Protein AF-A0A2G9S4N6-F1 (afdb_monomer)

pLDDT: mean 84.5, std 17.89, range [35.66, 98.75]

Nearest PDB structures (foldseek):
  4afl-assembly2_F  TM=6.666E-01  e=5.535E+00  Homo sapiens

Mean predicted aligned error: 11.71 Å

Sequence (111 aa):
MVHSSRKGNILLRLQIKGNSAKVLSDLDEEFDGLYSVLDEMKESMTNRIKQEQAHKTQELQNQLSQCTNALESSEELLEFASRTMDIKEPEEFTKGHNGCSFSSIIETKSQ

Radius of gyration: 40.56 Å; Cα contacts (8 Å, |Δi|>4): 9; chains: 1; bounding box: 74×17×116 Å

Structure (mmCIF, N/CA/C/O backbone):
data_AF-A0A2G9S4N6-F1
#
_entry.id   AF-A0A2G9S4N6-F1
#
loop_
_atom_site.group_PDB
_atom_site.id
_atom_site.type_symbol
_atom_site.label_atom_id
_atom_site.label_alt_id
_atom_site.label_comp_id
_atom_site.label_asym_id
_atom_site.label_entity_id
_atom_site.label_seq_id
_atom_site.pdbx_PDB_ins_code
_atom_site.Cartn_x
_atom_site.Cartn_y
_atom_site.Cartn_z
_atom_site.occupancy
_atom_site.B_iso_or_equiv
_atom_site.auth_seq_id
_atom_site.auth_comp_id
_atom_site.auth_asym_id
_atom_site.auth_atom_id
_atom_site.pdbx_PDB_model_num
ATOM 1 N N . MET A 1 1 ? 43.361 9.594 -58.617 1.00 62.78 1 MET A N 1
ATOM 2 C CA . MET A 1 1 ? 42.416 10.457 -57.860 1.00 62.78 1 MET A CA 1
ATOM 3 C C . MET A 1 1 ? 41.033 9.835 -57.620 1.00 62.78 1 MET A C 1
ATOM 5 O O . MET A 1 1 ? 40.654 9.706 -56.464 1.00 62.78 1 MET A O 1
ATOM 9 N N . VAL A 1 2 ? 40.288 9.392 -58.644 1.00 63.44 2 VAL A N 1
ATOM 10 C CA . VAL A 1 2 ? 38.873 8.941 -58.514 1.00 63.44 2 VAL A CA 1
ATOM 11 C C . VAL A 1 2 ? 38.646 7.774 -57.531 1.00 63.44 2 VAL A C 1
ATOM 13 O O . VAL A 1 2 ? 37.647 7.740 -56.817 1.00 63.44 2 VAL A O 1
ATOM 16 N N . HIS A 1 3 ? 39.577 6.822 -57.447 1.00 62.91 3 HIS A N 1
ATOM 17 C CA . HIS A 1 3 ? 39.479 5.688 -56.514 1.00 62.91 3 HIS A CA 1
ATOM 18 C C . HIS A 1 3 ? 39.646 6.100 -55.040 1.00 62.91 3 HIS A C 1
ATOM 20 O O . HIS A 1 3 ? 39.023 5.499 -54.169 1.00 62.91 3 HIS A O 1
ATOM 26 N N . SER A 1 4 ? 40.425 7.151 -54.762 1.00 70.44 4 SER A N 1
ATOM 27 C CA . SER A 1 4 ? 40.611 7.680 -53.401 1.00 70.44 4 SER A CA 1
ATOM 28 C C . SER A 1 4 ? 39.349 8.403 -52.910 1.00 70.44 4 SER A C 1
ATOM 30 O O . SER A 1 4 ? 38.882 8.183 -51.797 1.00 70.44 4 SER A O 1
ATOM 32 N N . SER A 1 5 ? 38.705 9.171 -53.798 1.00 80.62 5 SER A N 1
ATOM 33 C CA . SER A 1 5 ? 37.453 9.878 -53.498 1.00 80.62 5 SER A CA 1
ATOM 34 C C . SER A 1 5 ? 36.256 8.927 -53.304 1.00 80.62 5 SER A C 1
ATOM 36 O O . SER A 1 5 ? 35.420 9.142 -52.426 1.00 80.62 5 SER A O 1
ATOM 38 N N . ARG A 1 6 ? 36.196 7.806 -54.043 1.00 82.81 6 ARG A N 1
ATOM 39 C CA . ARG A 1 6 ? 35.196 6.746 -53.797 1.00 82.81 6 ARG A CA 1
ATOM 40 C C . ARG A 1 6 ? 35.372 6.072 -52.433 1.00 82.81 6 ARG A C 1
ATOM 42 O O . ARG A 1 6 ? 34.378 5.857 -51.747 1.00 82.81 6 ARG A O 1
ATOM 49 N N . LYS A 1 7 ? 36.611 5.792 -52.012 1.00 81.56 7 LYS A N 1
ATOM 50 C CA . LYS A 1 7 ? 36.896 5.234 -50.678 1.00 81.56 7 LYS A CA 1
ATOM 51 C C . LYS A 1 7 ? 36.475 6.184 -49.550 1.00 81.56 7 LYS A C 1
ATOM 53 O O . LYS A 1 7 ? 35.829 5.736 -48.609 1.00 81.56 7 LYS A O 1
ATOM 58 N N . GLY A 1 8 ? 36.757 7.485 -49.677 1.00 84.00 8 GLY A N 1
ATOM 59 C CA . GLY A 1 8 ? 36.340 8.493 -48.689 1.00 84.00 8 GLY A CA 1
ATOM 60 C C . GLY A 1 8 ? 34.818 8.586 -48.516 1.00 84.00 8 GLY A C 1
ATOM 61 O O . GLY A 1 8 ? 34.322 8.619 -47.394 1.00 84.00 8 GLY A O 1
ATOM 62 N N . ASN A 1 9 ? 34.061 8.527 -49.615 1.00 85.81 9 ASN A N 1
ATOM 63 C CA . ASN A 1 9 ? 32.594 8.533 -49.564 1.00 85.81 9 ASN A CA 1
ATOM 64 C C . ASN A 1 9 ? 32.002 7.276 -48.904 1.00 85.81 9 ASN A C 1
ATOM 66 O O . ASN A 1 9 ? 30.997 7.364 -48.200 1.00 85.81 9 ASN A O 1
ATOM 70 N N . ILE A 1 10 ? 32.610 6.105 -49.113 1.00 89.56 10 ILE A N 1
ATOM 71 C CA . ILE A 1 10 ? 32.183 4.862 -48.452 1.00 89.56 10 ILE A CA 1
ATOM 72 C C . ILE A 1 10 ? 32.447 4.950 -46.945 1.00 89.56 10 ILE A C 1
ATOM 74 O O . ILE A 1 10 ? 31.565 4.610 -46.160 1.00 89.56 10 ILE A O 1
ATOM 78 N N . LEU A 1 11 ? 33.616 5.461 -46.543 1.00 88.56 11 LEU A N 1
ATOM 79 C CA . LEU A 1 11 ? 33.976 5.625 -45.134 1.00 88.56 11 LEU A CA 1
ATOM 80 C C . LEU A 1 11 ? 33.001 6.559 -44.400 1.00 88.56 11 LEU A C 1
ATOM 82 O O . LEU A 1 11 ? 32.493 6.193 -43.344 1.00 88.56 11 LEU A O 1
ATOM 86 N N . LEU A 1 12 ? 32.663 7.707 -44.998 1.00 91.69 12 LEU A N 1
ATOM 87 C CA . LEU A 1 12 ? 31.677 8.638 -44.435 1.00 91.69 12 LEU A CA 1
ATOM 88 C C . LEU A 1 12 ? 30.302 7.982 -44.248 1.00 91.69 12 LEU A C 1
ATOM 90 O O . LEU A 1 12 ? 29.674 8.141 -43.204 1.00 91.69 12 LEU A O 1
ATOM 94 N N . ARG A 1 13 ? 29.838 7.192 -45.226 1.00 90.19 13 ARG A N 1
ATOM 95 C CA . ARG A 1 13 ? 28.559 6.469 -45.113 1.00 90.19 13 ARG A CA 1
ATOM 96 C C . ARG A 1 13 ? 28.576 5.421 -44.003 1.00 90.19 13 ARG A C 1
ATOM 98 O O . ARG A 1 13 ? 27.575 5.273 -43.306 1.00 90.19 13 ARG A O 1
ATOM 105 N N . LEU A 1 14 ? 29.681 4.693 -43.843 1.00 93.56 14 LEU A N 1
ATOM 106 C CA . LEU A 1 14 ? 29.833 3.711 -42.767 1.00 93.56 14 LEU A CA 1
ATOM 107 C C . LEU A 1 14 ? 29.855 4.390 -41.396 1.00 93.56 14 LEU A C 1
ATOM 109 O O . LEU A 1 14 ? 29.178 3.923 -40.486 1.00 93.56 14 LEU A O 1
ATOM 113 N N . GLN A 1 15 ? 30.547 5.523 -41.271 1.00 94.62 15 GLN A N 1
ATOM 114 C CA . GLN A 1 15 ? 30.594 6.296 -40.032 1.00 94.62 15 GLN A CA 1
ATOM 115 C C . GLN A 1 15 ? 29.210 6.823 -39.630 1.00 94.62 15 GLN A C 1
ATOM 117 O O . GLN A 1 15 ? 28.828 6.702 -38.470 1.00 94.62 15 GLN A O 1
ATOM 122 N N . ILE A 1 16 ? 28.430 7.350 -40.580 1.00 93.00 16 ILE A N 1
ATOM 123 C CA . ILE A 1 16 ? 27.056 7.812 -40.316 1.00 93.00 16 ILE A CA 1
ATOM 124 C C . ILE A 1 16 ? 26.176 6.654 -39.828 1.00 93.00 16 ILE A C 1
ATOM 126 O O . ILE A 1 16 ? 25.465 6.802 -38.837 1.00 93.00 16 ILE A O 1
ATOM 130 N N . LYS A 1 17 ? 26.249 5.488 -40.485 1.00 94.44 17 LYS A N 1
ATOM 131 C CA . LYS A 1 17 ? 25.499 4.296 -40.060 1.00 94.44 17 LYS A CA 1
ATOM 132 C C . LYS A 1 17 ? 25.911 3.821 -38.668 1.00 94.44 17 LYS A C 1
ATOM 134 O O . LYS A 1 17 ? 25.041 3.506 -37.866 1.00 94.44 17 LYS A O 1
ATOM 139 N N . GLY A 1 18 ? 27.213 3.801 -38.383 1.00 95.69 18 GLY A N 1
ATOM 140 C CA . GLY A 1 18 ? 27.742 3.428 -37.073 1.00 95.69 18 GLY A CA 1
ATOM 141 C C . GLY A 1 18 ? 27.287 4.383 -35.970 1.00 95.69 18 GLY A C 1
ATOM 142 O O . GLY A 1 18 ? 26.848 3.930 -34.920 1.00 95.69 18 GLY A O 1
ATOM 143 N N . ASN A 1 19 ? 27.308 5.693 -36.230 1.00 95.19 19 ASN A N 1
ATOM 144 C CA . ASN A 1 19 ? 26.827 6.689 -35.274 1.00 95.19 19 ASN A CA 1
ATOM 145 C C . ASN A 1 19 ? 25.322 6.538 -35.009 1.00 95.19 19 ASN A C 1
ATOM 147 O O . ASN A 1 19 ? 24.896 6.522 -33.863 1.00 95.19 19 ASN A O 1
ATOM 151 N N . SER A 1 20 ? 24.519 6.347 -36.060 1.00 95.62 20 SER A N 1
ATOM 152 C CA . SER A 1 20 ? 23.080 6.116 -35.902 1.00 95.62 20 SER A CA 1
ATOM 153 C C . SER A 1 20 ? 22.778 4.851 -35.095 1.00 95.62 20 SER A C 1
ATOM 155 O O . SER A 1 20 ? 21.880 4.877 -34.263 1.00 95.62 20 SER A O 1
ATOM 157 N N . ALA A 1 21 ? 23.512 3.758 -35.330 1.00 96.94 21 ALA A N 1
ATOM 158 C CA . ALA A 1 21 ? 23.344 2.516 -34.578 1.00 96.94 21 ALA A CA 1
ATOM 159 C C . ALA A 1 21 ? 23.741 2.683 -33.105 1.00 96.94 21 ALA A C 1
ATOM 161 O O . ALA A 1 21 ? 23.038 2.193 -32.229 1.00 96.94 21 ALA A O 1
ATOM 162 N N . LYS A 1 22 ? 24.826 3.421 -32.837 1.00 97.50 22 LYS A N 1
ATOM 163 C CA . LYS A 1 22 ? 25.246 3.754 -31.474 1.00 97.50 22 LYS A CA 1
ATOM 164 C C . LYS A 1 22 ? 24.177 4.564 -30.742 1.00 97.50 22 LYS A C 1
ATOM 166 O O . LYS A 1 22 ? 23.796 4.182 -29.653 1.00 97.50 22 LYS A O 1
ATOM 171 N N . VAL A 1 23 ? 23.661 5.631 -31.354 1.00 97.88 23 VAL A N 1
ATOM 172 C CA . VAL A 1 23 ? 22.623 6.471 -30.731 1.00 97.88 23 VAL A CA 1
ATOM 173 C C . VAL A 1 23 ? 21.365 5.666 -30.400 1.00 97.88 23 VAL A C 1
ATOM 175 O O . VAL A 1 23 ? 20.776 5.886 -29.351 1.00 97.88 23 VAL A O 1
ATOM 178 N N . LEU A 1 24 ? 20.958 4.738 -31.271 1.00 97.44 24 LEU A N 1
ATOM 179 C CA . LEU A 1 24 ? 19.823 3.856 -30.985 1.00 97.44 24 LEU A CA 1
ATOM 180 C C . LEU A 1 24 ? 20.114 2.913 -29.813 1.00 97.44 24 LEU A C 1
ATOM 182 O O . LEU A 1 24 ? 19.284 2.805 -28.924 1.00 97.44 24 LEU A O 1
ATOM 186 N N . SER A 1 25 ? 21.298 2.296 -29.780 1.00 98.06 25 SER A N 1
ATOM 187 C CA . SER A 1 25 ? 21.700 1.419 -28.674 1.00 98.06 25 SER A CA 1
ATOM 188 C C . SER A 1 25 ? 21.794 2.164 -27.343 1.00 98.06 25 SER A C 1
ATOM 190 O O . SER A 1 25 ? 21.326 1.648 -26.337 1.00 98.06 25 SER A O 1
ATOM 192 N N . ASP A 1 26 ? 22.387 3.362 -27.343 1.00 98.25 26 ASP A N 1
ATOM 193 C CA . ASP A 1 26 ? 22.476 4.211 -26.153 1.00 98.25 26 ASP A CA 1
ATOM 194 C C . ASP A 1 26 ? 21.052 4.564 -25.666 1.00 98.25 26 ASP A C 1
ATOM 196 O O . ASP A 1 26 ? 20.772 4.535 -24.475 1.00 98.25 26 ASP A O 1
ATOM 200 N N . LEU A 1 27 ? 20.123 4.862 -26.583 1.00 98.38 27 LEU A N 1
ATOM 201 C CA . LEU A 1 27 ? 18.736 5.178 -26.237 1.00 98.38 27 LEU A CA 1
ATOM 202 C C . LEU A 1 27 ? 17.973 3.971 -25.668 1.00 98.38 27 LEU A C 1
ATOM 204 O O . LEU A 1 27 ? 17.213 4.141 -24.717 1.00 98.38 27 LEU A O 1
ATOM 208 N N . ASP A 1 28 ? 18.161 2.781 -26.240 1.00 98.19 28 ASP A N 1
ATOM 209 C CA . ASP A 1 28 ? 17.557 1.544 -25.732 1.00 98.19 28 ASP A CA 1
ATOM 210 C C . ASP A 1 28 ? 18.043 1.252 -24.299 1.00 98.19 28 ASP A C 1
ATOM 212 O O . ASP A 1 28 ? 17.228 0.967 -23.423 1.00 98.19 28 ASP A O 1
ATOM 216 N N . GLU A 1 29 ? 19.342 1.427 -24.027 1.00 98.44 29 GLU A N 1
ATOM 217 C CA . GLU A 1 29 ? 19.923 1.269 -22.685 1.00 98.44 29 GLU A CA 1
ATOM 218 C C . GLU A 1 29 ? 19.339 2.273 -21.675 1.00 98.44 29 GLU A C 1
ATOM 220 O O . GLU A 1 29 ? 18.976 1.897 -20.558 1.00 98.44 29 GLU A O 1
ATOM 225 N N . GLU A 1 30 ? 19.174 3.540 -22.065 1.00 98.50 30 GLU A N 1
ATOM 226 C CA . GLU A 1 30 ? 18.544 4.552 -21.207 1.00 98.50 30 GLU A CA 1
ATOM 227 C C . GLU A 1 30 ? 17.067 4.229 -20.924 1.00 98.50 30 GLU A C 1
ATOM 229 O O . GLU A 1 30 ? 16.590 4.434 -19.805 1.00 98.50 30 GLU A O 1
ATOM 234 N N . PHE A 1 31 ? 16.326 3.693 -21.902 1.00 98.50 31 PHE A N 1
ATOM 235 C CA . PHE A 1 31 ? 14.950 3.248 -21.673 1.00 98.50 31 PHE A CA 1
ATOM 236 C C . PHE A 1 31 ? 14.886 2.076 -20.699 1.00 98.50 31 PHE A C 1
ATOM 238 O O . PHE A 1 31 ? 14.061 2.110 -19.784 1.00 98.50 31 PHE A O 1
ATOM 245 N N . ASP A 1 32 ? 15.757 1.081 -20.851 1.00 98.56 32 ASP A N 1
ATOM 246 C CA . ASP A 1 32 ? 15.855 -0.038 -19.913 1.00 98.56 32 ASP A CA 1
ATOM 247 C C . ASP A 1 32 ? 16.176 0.461 -18.492 1.00 98.56 32 ASP A C 1
ATOM 249 O O . ASP A 1 32 ? 15.539 0.039 -17.520 1.00 98.56 32 ASP A O 1
ATOM 253 N N . GLY A 1 33 ? 17.079 1.440 -18.368 1.00 98.44 33 GLY A N 1
ATOM 254 C CA . GLY A 1 33 ? 17.375 2.117 -17.105 1.00 98.44 33 GLY A CA 1
ATOM 255 C C . GLY A 1 33 ? 16.151 2.810 -16.497 1.00 98.44 33 GLY A C 1
ATOM 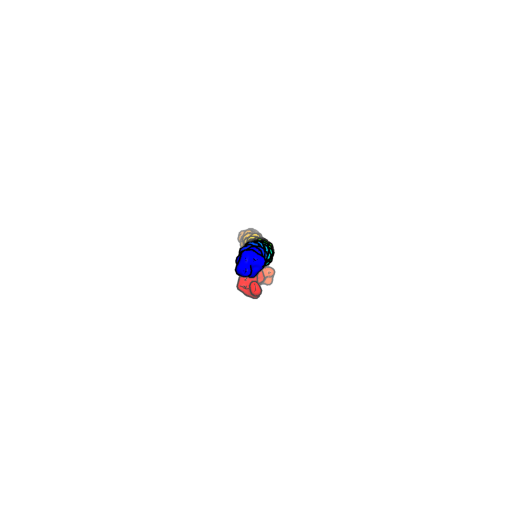256 O O . GLY A 1 33 ? 15.844 2.620 -15.317 1.00 98.44 33 GLY A O 1
ATOM 257 N N . LEU A 1 34 ? 15.397 3.568 -17.300 1.00 98.62 34 LEU A N 1
ATOM 258 C CA . LEU A 1 34 ? 14.160 4.219 -16.857 1.00 98.62 34 LEU A CA 1
ATOM 259 C C . LEU A 1 34 ? 13.097 3.206 -16.413 1.00 98.62 34 LEU A C 1
ATOM 261 O O . LEU A 1 34 ? 12.413 3.443 -15.414 1.00 98.62 34 LEU A O 1
ATOM 265 N N . TYR A 1 35 ? 12.960 2.077 -17.114 1.00 98.50 35 TYR A N 1
ATOM 266 C CA . TYR A 1 35 ? 12.038 1.014 -16.715 1.00 98.50 35 TYR A CA 1
ATOM 267 C C . TYR A 1 35 ? 12.430 0.385 -15.377 1.00 98.50 35 TYR A C 1
ATOM 269 O O . TYR A 1 35 ? 11.545 0.177 -14.546 1.00 98.50 35 TYR A O 1
ATOM 277 N N . SER A 1 36 ? 13.725 0.152 -15.131 1.00 98.62 36 SER A N 1
ATOM 278 C CA . SER A 1 36 ? 14.211 -0.358 -13.840 1.00 98.62 36 SER A CA 1
ATOM 279 C C . SER A 1 36 ? 13.854 0.591 -12.696 1.00 98.62 36 SER A C 1
ATOM 281 O O . SER A 1 36 ? 13.252 0.176 -11.708 1.00 98.62 36 SER A O 1
ATOM 283 N N . VAL A 1 37 ? 14.132 1.890 -12.858 1.00 98.56 37 VAL A N 1
ATOM 284 C CA . VAL A 1 37 ? 13.807 2.904 -11.841 1.00 98.56 37 VAL A CA 1
ATOM 285 C C . VAL A 1 37 ? 12.301 2.957 -11.570 1.00 98.56 37 VAL A C 1
ATOM 287 O O . VAL A 1 37 ? 11.875 3.044 -10.417 1.00 98.56 37 VAL A O 1
ATOM 290 N N . LEU A 1 38 ? 11.473 2.892 -12.616 1.00 98.69 38 LEU A N 1
ATOM 291 C CA . LEU A 1 38 ? 10.018 2.882 -12.461 1.00 98.69 38 LEU A CA 1
ATOM 292 C C . LEU A 1 38 ? 9.519 1.642 -11.712 1.00 98.69 38 LEU A C 1
ATOM 294 O O . LEU A 1 38 ? 8.609 1.769 -10.886 1.00 98.69 38 LEU A O 1
ATOM 298 N N . ASP A 1 39 ? 10.090 0.467 -11.977 1.00 98.62 39 ASP A N 1
ATOM 299 C CA . ASP A 1 39 ? 9.702 -0.769 -11.295 1.00 98.62 39 ASP A CA 1
ATOM 300 C C . ASP A 1 39 ? 10.109 -0.749 -9.814 1.00 98.62 39 ASP A C 1
ATOM 302 O O . ASP A 1 39 ? 9.276 -1.007 -8.943 1.00 98.62 39 ASP A O 1
ATOM 306 N N . GLU A 1 40 ? 11.325 -0.288 -9.508 1.00 98.62 40 GLU A N 1
ATOM 307 C CA . GLU A 1 40 ? 11.798 -0.088 -8.132 1.00 98.62 40 GLU A CA 1
ATOM 308 C C . GLU A 1 40 ? 10.910 0.899 -7.356 1.00 98.62 40 GLU A C 1
ATOM 310 O O . GLU A 1 40 ? 10.507 0.649 -6.214 1.00 98.62 40 GLU A O 1
ATOM 315 N N . MET A 1 41 ? 10.550 2.029 -7.977 1.00 98.62 41 MET A N 1
ATOM 316 C CA . ME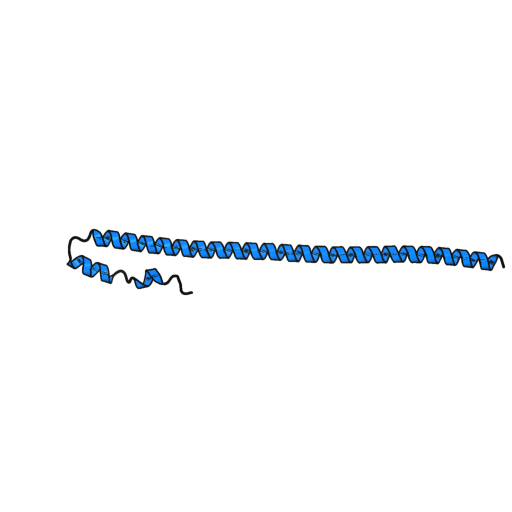T A 1 41 ? 9.658 3.018 -7.366 1.00 98.62 41 MET A CA 1
ATOM 317 C C . MET A 1 41 ? 8.266 2.440 -7.110 1.00 98.62 41 MET A C 1
ATOM 319 O O . MET A 1 41 ? 7.693 2.645 -6.035 1.00 98.62 41 MET A O 1
ATOM 323 N N . LYS A 1 42 ? 7.718 1.704 -8.080 1.00 98.56 42 LYS A N 1
ATOM 324 C CA . LYS A 1 42 ? 6.422 1.036 -7.959 1.00 98.56 42 LYS A CA 1
ATOM 325 C C . LYS A 1 42 ? 6.432 0.023 -6.819 1.00 98.56 42 LYS A C 1
ATOM 327 O O . LYS A 1 42 ? 5.488 0.005 -6.022 1.00 98.56 42 LYS A O 1
ATOM 332 N N . GLU A 1 43 ? 7.471 -0.798 -6.715 1.00 98.69 43 GLU A N 1
ATOM 333 C CA . GLU A 1 43 ? 7.618 -1.770 -5.634 1.00 98.69 43 GLU A CA 1
ATOM 334 C C . GLU A 1 43 ? 7.720 -1.068 -4.274 1.00 98.69 43 GLU A C 1
ATOM 336 O O 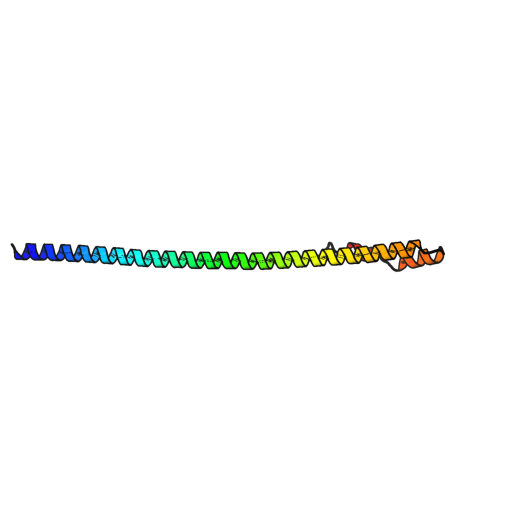. GLU A 1 43 ? 6.956 -1.381 -3.356 1.00 98.69 43 GLU A O 1
ATOM 341 N N . SER A 1 44 ? 8.579 -0.052 -4.162 1.00 98.56 44 SER A N 1
ATOM 342 C CA . SER A 1 44 ? 8.752 0.744 -2.942 1.00 98.56 44 SER A CA 1
ATOM 343 C C . SER A 1 44 ? 7.440 1.378 -2.471 1.00 98.56 44 SER A C 1
ATOM 345 O O . SER A 1 44 ? 7.044 1.230 -1.311 1.00 98.56 44 SER A O 1
ATOM 347 N N . MET A 1 45 ? 6.701 2.030 -3.373 1.00 98.69 45 MET A N 1
ATOM 348 C CA . MET A 1 45 ? 5.399 2.621 -3.050 1.00 98.69 45 MET A CA 1
ATOM 349 C C . MET A 1 45 ? 4.373 1.559 -2.646 1.00 98.69 45 MET A C 1
ATOM 351 O O . MET A 1 45 ? 3.642 1.752 -1.674 1.00 98.69 45 MET A O 1
ATOM 355 N N . THR A 1 46 ? 4.341 0.423 -3.345 1.00 98.62 46 THR A N 1
ATOM 356 C CA . THR A 1 46 ? 3.444 -0.696 -3.022 1.00 98.62 46 THR A CA 1
ATOM 357 C C . THR A 1 46 ? 3.727 -1.248 -1.626 1.00 98.62 46 THR A C 1
ATOM 359 O O . THR A 1 46 ? 2.798 -1.489 -0.853 1.00 98.62 46 THR A O 1
ATOM 362 N N . ASN A 1 47 ? 5.001 -1.407 -1.271 1.00 98.69 47 ASN A N 1
ATOM 363 C CA . ASN A 1 47 ? 5.411 -1.885 0.045 1.00 98.69 47 ASN A CA 1
ATOM 364 C C . ASN A 1 47 ? 5.042 -0.885 1.147 1.00 98.69 47 ASN A C 1
ATOM 366 O O . ASN A 1 47 ? 4.488 -1.290 2.168 1.00 98.69 47 ASN A O 1
ATOM 370 N N . ARG A 1 48 ? 5.235 0.420 0.909 1.00 98.69 48 ARG A N 1
ATOM 371 C CA . ARG A 1 48 ? 4.799 1.476 1.838 1.00 98.69 48 ARG A CA 1
ATOM 372 C C . ARG A 1 48 ? 3.289 1.452 2.072 1.00 98.69 48 ARG A C 1
ATOM 374 O O . ARG A 1 48 ? 2.864 1.539 3.217 1.00 98.69 48 ARG A O 1
ATOM 381 N N . ILE A 1 49 ? 2.482 1.284 1.021 1.00 98.69 49 ILE A N 1
ATOM 382 C CA . ILE A 1 49 ? 1.018 1.177 1.150 1.00 98.69 49 ILE A CA 1
ATOM 383 C C . ILE A 1 49 ? 0.634 -0.041 1.997 1.00 98.69 49 ILE A C 1
ATOM 385 O O . ILE A 1 49 ? -0.174 0.088 2.914 1.00 98.69 49 ILE A O 1
ATOM 389 N N . LYS A 1 50 ? 1.225 -1.212 1.726 1.00 98.75 50 LYS A N 1
ATOM 390 C CA . LYS A 1 50 ? 0.954 -2.441 2.493 1.00 98.75 50 LYS A CA 1
ATOM 391 C C . LYS A 1 50 ? 1.327 -2.288 3.968 1.00 98.75 50 LYS A C 1
ATOM 393 O O . LYS A 1 50 ? 0.555 -2.692 4.834 1.00 98.75 50 LYS A O 1
ATOM 398 N N . GLN A 1 51 ? 2.489 -1.700 4.248 1.00 98.69 51 GLN A N 1
ATOM 399 C CA . GLN A 1 51 ? 2.953 -1.458 5.611 1.00 98.69 51 GLN A CA 1
ATOM 400 C C . GLN A 1 51 ? 2.028 -0.487 6.351 1.00 98.69 51 GLN A C 1
ATOM 402 O O . GLN A 1 51 ? 1.619 -0.780 7.472 1.00 98.69 51 GLN A O 1
ATOM 407 N N . GLU A 1 52 ? 1.657 0.628 5.718 1.00 98.62 52 GLU A N 1
ATOM 408 C CA . GLU A 1 52 ? 0.754 1.621 6.307 1.00 98.62 52 GLU A CA 1
ATOM 409 C C . GLU A 1 52 ? -0.635 1.031 6.575 1.00 98.62 52 GLU A C 1
ATOM 411 O O . GLU A 1 52 ? -1.229 1.264 7.626 1.00 98.62 52 GLU A O 1
ATOM 416 N N . GLN A 1 53 ? -1.143 0.209 5.652 1.00 98.69 53 GLN A N 1
ATOM 417 C CA . GLN A 1 53 ? -2.406 -0.496 5.834 1.00 98.69 53 GLN A CA 1
ATOM 418 C C . GLN A 1 53 ? -2.351 -1.439 7.042 1.00 98.69 53 GLN A C 1
ATOM 420 O O . GLN A 1 53 ? -3.241 -1.386 7.889 1.00 98.69 53 GLN A O 1
ATOM 425 N N . ALA A 1 54 ? -1.306 -2.266 7.149 1.00 98.56 54 ALA A N 1
ATOM 426 C CA . ALA A 1 54 ? -1.129 -3.179 8.276 1.00 98.56 54 ALA A CA 1
ATOM 427 C C . ALA A 1 54 ? -1.008 -2.422 9.608 1.00 98.56 54 ALA A C 1
ATOM 429 O O . ALA A 1 54 ? -1.688 -2.764 10.575 1.00 98.56 54 ALA A O 1
ATOM 430 N N . HIS A 1 55 ? -0.204 -1.356 9.634 1.00 98.56 55 HIS A N 1
ATOM 431 C CA . HIS A 1 55 ? -0.037 -0.489 10.797 1.00 98.56 55 HIS A CA 1
ATOM 432 C C . HIS A 1 55 ? -1.373 0.116 11.247 1.00 98.56 55 HIS A C 1
ATOM 434 O O . HIS A 1 55 ? -1.753 -0.010 12.409 1.00 98.56 55 HIS A O 1
ATOM 440 N N . LYS A 1 56 ? -2.135 0.706 10.320 1.00 98.62 56 LYS A N 1
ATOM 441 C CA . LYS A 1 56 ? -3.424 1.331 10.632 1.00 98.62 56 LYS A CA 1
ATOM 442 C C . LYS A 1 56 ? -4.470 0.320 11.098 1.00 98.62 56 LY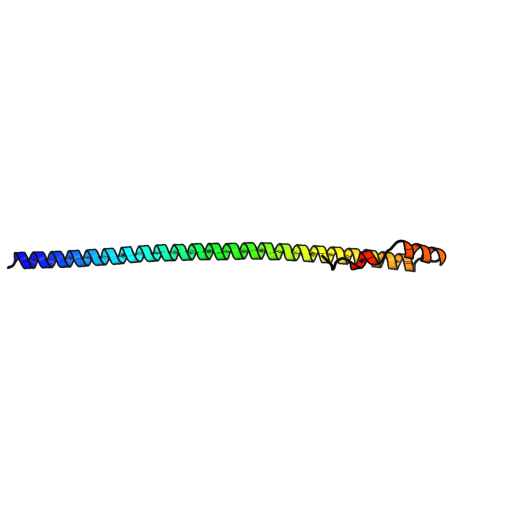S A C 1
ATOM 444 O O . LYS A 1 56 ? -5.255 0.630 11.991 1.00 98.62 56 LYS A O 1
ATOM 449 N N . THR A 1 57 ? -4.497 -0.880 10.519 1.00 98.56 57 THR A N 1
ATOM 450 C CA . THR A 1 57 ? -5.381 -1.956 10.986 1.00 98.56 57 THR A CA 1
ATOM 451 C C . THR A 1 57 ? -5.036 -2.375 12.411 1.00 98.56 57 THR A C 1
ATOM 453 O O . THR A 1 57 ? -5.945 -2.482 13.231 1.00 98.56 57 THR A O 1
ATOM 456 N N . GLN A 1 58 ? -3.751 -2.559 12.721 1.00 98.50 58 GLN A N 1
ATOM 457 C CA . GLN A 1 58 ? -3.318 -2.915 14.070 1.00 98.50 58 GLN A CA 1
ATOM 458 C C . GLN A 1 58 ? -3.677 -1.823 15.082 1.00 98.50 58 GLN A C 1
ATOM 460 O O . GLN A 1 58 ? -4.212 -2.119 16.147 1.00 98.50 58 GLN A O 1
ATOM 465 N N . GLU A 1 59 ? -3.438 -0.560 14.735 1.00 98.38 59 GLU A N 1
ATOM 466 C CA . GLU A 1 59 ? -3.762 0.575 15.598 1.00 98.38 59 GLU A CA 1
ATOM 467 C C . GLU A 1 59 ? -5.268 0.655 15.891 1.00 98.38 59 GLU A C 1
ATOM 469 O O . GLU A 1 59 ? -5.676 0.799 17.041 1.00 98.38 59 GLU A O 1
ATOM 474 N N . LEU A 1 60 ? -6.117 0.468 14.874 1.00 98.44 60 LEU A N 1
ATOM 475 C CA . LEU A 1 60 ? -7.570 0.428 15.0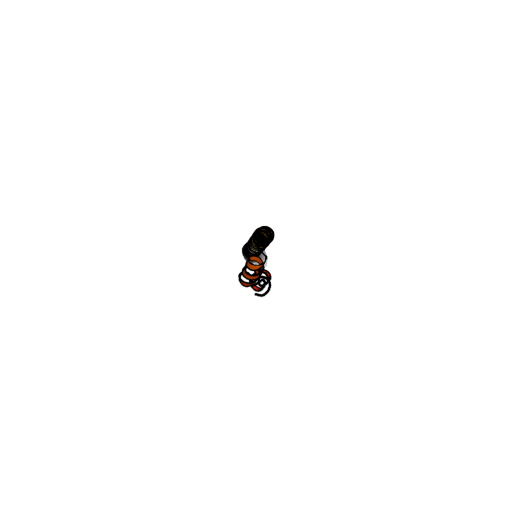65 1.00 98.44 60 LEU A CA 1
ATOM 476 C C . LEU A 1 60 ? -8.015 -0.746 15.947 1.00 98.44 60 LEU A C 1
ATOM 478 O O . LEU A 1 60 ? -8.917 -0.582 16.766 1.00 98.44 60 LEU A O 1
ATOM 482 N N . GLN A 1 61 ? -7.395 -1.920 15.807 1.00 98.31 61 GLN A N 1
ATOM 483 C CA . GLN A 1 61 ? -7.682 -3.070 16.670 1.00 98.31 61 GLN A CA 1
ATOM 484 C C . GLN A 1 61 ? -7.278 -2.807 18.124 1.00 98.31 61 GLN A C 1
ATOM 486 O O . GLN A 1 61 ? -8.032 -3.149 19.036 1.00 98.31 61 GLN A O 1
ATOM 491 N N . ASN A 1 62 ? -6.132 -2.160 18.343 1.00 96.75 62 ASN A N 1
ATOM 492 C CA . ASN A 1 62 ? -5.681 -1.767 19.676 1.00 96.75 62 ASN A CA 1
ATOM 493 C C . ASN A 1 62 ? -6.674 -0.793 20.324 1.00 96.75 62 ASN A C 1
ATOM 495 O O . ASN A 1 62 ? -7.099 -1.013 21.456 1.00 96.75 62 ASN A O 1
ATOM 499 N N . GLN A 1 63 ? -7.094 0.240 19.589 1.00 97.00 63 GLN A N 1
ATOM 500 C CA . GLN A 1 63 ? -8.074 1.219 20.068 1.00 97.00 63 GLN A CA 1
ATOM 501 C C . GLN A 1 63 ? -9.425 0.571 20.377 1.00 97.00 63 GLN A C 1
ATOM 503 O O . GLN A 1 63 ? -10.017 0.855 21.415 1.00 97.00 63 GLN A O 1
ATOM 508 N N . LEU A 1 64 ? -9.898 -0.337 19.516 1.00 97.44 64 LEU A N 1
ATOM 509 C CA . LEU A 1 64 ? -11.142 -1.068 19.746 1.00 97.44 64 LEU A CA 1
ATOM 510 C C . LEU A 1 64 ? -11.066 -1.905 21.027 1.00 97.44 64 LEU A C 1
ATOM 512 O O . LEU A 1 64 ? -11.963 -1.813 21.856 1.00 97.44 64 LEU A O 1
ATOM 516 N N . SER A 1 65 ? -9.974 -2.649 21.220 1.00 95.56 65 SER A N 1
ATOM 517 C CA . SER A 1 65 ? -9.735 -3.434 22.438 1.00 95.56 65 SER A CA 1
ATOM 518 C C . SER A 1 65 ? -9.752 -2.558 23.695 1.00 95.56 65 SER A C 1
ATOM 520 O O . SER A 1 65 ? -10.457 -2.853 24.658 1.00 95.56 65 SER A O 1
ATOM 522 N N . GLN A 1 66 ? -9.053 -1.420 23.667 1.00 93.12 66 GLN A N 1
ATOM 523 C CA . GLN A 1 66 ? -9.037 -0.474 24.786 1.00 93.12 66 GLN A CA 1
ATOM 524 C C . GLN A 1 66 ? -10.428 0.096 25.087 1.00 93.12 66 GLN A C 1
ATOM 526 O O . GLN A 1 66 ? -10.822 0.166 26.251 1.00 93.12 66 GLN A O 1
ATOM 531 N N . CYS A 1 67 ? -11.186 0.483 24.056 1.00 93.25 67 CYS A N 1
ATOM 532 C CA . CYS A 1 67 ? -12.550 0.975 24.222 1.00 93.25 67 CYS A CA 1
ATOM 533 C C . CYS A 1 67 ? -13.487 -0.100 24.780 1.00 93.25 67 CYS A C 1
ATOM 535 O O . CYS A 1 67 ? -14.292 0.214 25.653 1.00 93.25 67 CYS A O 1
ATOM 537 N N . THR A 1 68 ? -13.373 -1.347 24.317 1.00 94.38 68 THR A N 1
ATOM 538 C CA . THR A 1 68 ? -14.152 -2.474 24.845 1.00 94.38 68 THR A CA 1
ATOM 539 C C . THR A 1 68 ? -13.856 -2.700 26.324 1.00 94.38 68 THR A C 1
ATOM 541 O O . THR A 1 68 ? -14.792 -2.728 27.115 1.00 94.38 68 THR A O 1
ATOM 544 N N . ASN A 1 69 ? -12.581 -2.747 26.720 1.00 90.62 69 ASN A N 1
ATOM 545 C CA . ASN A 1 69 ? -12.198 -2.938 28.122 1.00 90.62 69 ASN A CA 1
ATOM 546 C C . ASN A 1 69 ? -12.681 -1.782 29.017 1.00 90.62 69 ASN A C 1
ATOM 548 O O . ASN A 1 69 ? -13.126 -1.992 30.142 1.00 90.62 69 ASN A O 1
ATOM 552 N N . ALA A 1 70 ? -12.599 -0.538 28.529 1.00 89.00 70 ALA A N 1
ATOM 553 C CA . ALA A 1 70 ? -13.086 0.625 29.270 1.00 89.00 70 ALA A CA 1
ATOM 554 C C . ALA A 1 70 ? -14.616 0.621 29.421 1.00 89.00 70 ALA A C 1
ATOM 556 O O . ALA A 1 70 ? -15.135 1.039 30.459 1.00 89.00 70 ALA A O 1
ATOM 557 N N . LEU A 1 71 ? -15.335 0.157 28.395 1.00 93.62 71 LEU A N 1
ATOM 5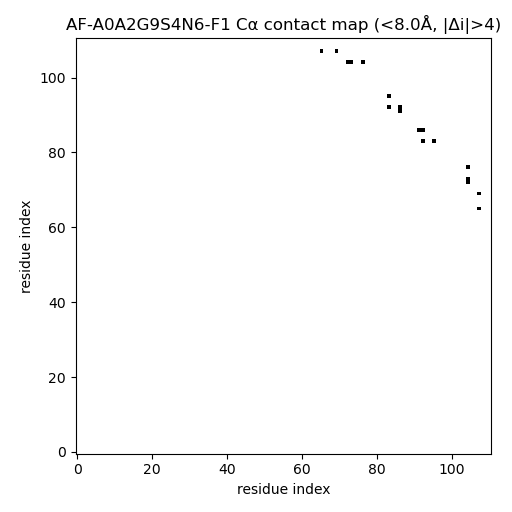58 C CA . LEU A 1 71 ? -16.785 0.009 28.439 1.00 93.62 71 LEU A CA 1
ATOM 559 C C . LEU A 1 71 ? -17.197 -1.082 29.433 1.00 93.62 71 LEU A C 1
ATOM 561 O O . LEU A 1 71 ? -18.037 -0.807 30.281 1.00 93.62 71 LEU A O 1
ATOM 565 N N . GLU A 1 72 ? -16.559 -2.252 29.390 1.00 91.44 72 GLU A N 1
ATOM 566 C CA . GLU A 1 72 ? -16.799 -3.357 30.331 1.00 91.44 72 GLU A CA 1
ATOM 567 C C . GLU A 1 72 ? -16.568 -2.911 31.783 1.00 91.44 72 GLU A C 1
ATOM 569 O O . GLU A 1 72 ? -17.454 -3.031 32.623 1.00 91.44 72 GLU A O 1
ATOM 574 N N . SER A 1 73 ? -15.442 -2.245 32.054 1.00 86.50 73 SER A N 1
ATOM 575 C CA . SER A 1 73 ? -15.146 -1.646 33.365 1.00 86.50 73 SER A CA 1
ATOM 576 C C . SER A 1 73 ? -16.212 -0.628 33.815 1.00 86.50 73 SER A C 1
ATOM 578 O O . SER A 1 73 ? -16.585 -0.559 34.989 1.00 86.50 73 SER A O 1
ATOM 580 N N . SER A 1 74 ? -16.757 0.154 32.876 1.00 90.00 74 SER A N 1
ATOM 581 C CA . SER A 1 74 ? -17.841 1.103 33.166 1.00 90.00 74 SER A CA 1
ATOM 582 C C . SER A 1 74 ? -19.169 0.397 33.467 1.00 90.00 74 SER A C 1
ATOM 584 O O . SER A 1 74 ? -19.919 0.858 34.329 1.00 90.00 74 SER A O 1
ATOM 586 N N . GLU A 1 75 ? -19.464 -0.706 32.776 1.00 88.62 75 GLU A N 1
ATOM 587 C CA . GLU A 1 75 ? -20.641 -1.546 33.021 1.00 88.62 75 GLU A CA 1
ATOM 588 C C . GLU A 1 75 ? -20.563 -2.227 34.390 1.00 88.62 75 GLU A C 1
ATOM 590 O O . GLU A 1 75 ? -21.525 -2.156 35.156 1.00 88.62 75 GLU A O 1
ATOM 595 N N . GLU A 1 76 ? -19.405 -2.787 34.748 1.00 87.69 76 GLU A N 1
ATOM 596 C CA . GLU A 1 76 ? -19.155 -3.357 36.076 1.00 87.69 76 GLU A CA 1
ATOM 597 C C . GLU A 1 76 ? -19.356 -2.313 37.183 1.00 87.69 76 GLU A C 1
ATOM 599 O O . GLU A 1 76 ? -20.014 -2.578 38.195 1.00 87.69 76 GLU A O 1
ATOM 604 N N . LEU A 1 77 ? -18.837 -1.096 36.981 1.00 88.94 77 LEU A N 1
ATOM 605 C CA . LEU A 1 77 ? -19.000 0.000 37.931 1.00 88.94 77 LEU A CA 1
ATOM 606 C C . LEU A 1 77 ? -20.469 0.420 38.078 1.00 88.94 77 LEU A C 1
ATOM 608 O O . LEU A 1 77 ? -20.934 0.676 39.193 1.00 88.94 77 LEU A O 1
ATOM 612 N N . LEU A 1 78 ? -21.207 0.495 36.967 1.00 90.19 78 LEU A N 1
ATOM 613 C CA . LEU A 1 78 ? -22.628 0.839 36.976 1.00 90.19 78 LEU A CA 1
ATOM 614 C C . LEU A 1 78 ? -23.454 -0.237 37.686 1.00 90.19 78 LEU A C 1
ATOM 616 O O . LEU A 1 78 ? -24.327 0.087 38.494 1.00 90.19 78 LEU A O 1
ATOM 620 N N . GLU A 1 79 ? -23.162 -1.508 37.425 1.00 89.12 79 GLU A N 1
ATOM 621 C CA . GLU A 1 79 ? -23.821 -2.626 38.088 1.00 89.12 79 GLU A CA 1
ATOM 622 C C . GLU A 1 79 ? -23.543 -2.607 39.596 1.00 89.12 79 GLU A C 1
ATOM 624 O O . GLU A 1 79 ? -24.468 -2.731 40.403 1.00 89.12 79 GLU A O 1
ATOM 629 N N . PHE A 1 80 ? -22.293 -2.363 39.996 1.00 84.50 80 PHE A N 1
ATOM 630 C CA . PHE A 1 80 ? -21.921 -2.198 41.398 1.00 84.50 80 PHE A CA 1
ATOM 631 C C . PHE A 1 80 ? -22.680 -1.046 42.070 1.00 84.50 80 PHE A C 1
ATOM 633 O O . PHE A 1 80 ? -23.247 -1.228 43.152 1.00 84.50 80 PHE A O 1
ATOM 640 N N . ALA A 1 81 ? -22.738 0.127 41.432 1.00 86.31 81 ALA A N 1
ATOM 641 C CA . ALA A 1 81 ? -23.480 1.275 41.947 1.00 86.31 81 ALA A CA 1
ATOM 642 C C . ALA A 1 81 ? -24.978 0.958 42.093 1.00 86.31 81 ALA A C 1
ATOM 644 O O . ALA A 1 81 ? -25.580 1.276 43.119 1.00 86.31 81 ALA A O 1
ATOM 645 N N . SER A 1 82 ? -25.566 0.270 41.108 1.00 88.44 82 SER A N 1
ATOM 646 C CA . SER A 1 82 ? -26.966 -0.159 41.151 1.00 88.44 82 SER A CA 1
ATOM 647 C C . SER A 1 82 ? -27.237 -1.119 42.308 1.00 88.44 82 SER A C 1
ATOM 649 O O . SER A 1 82 ? -28.189 -0.907 43.056 1.00 88.44 82 SER A O 1
ATOM 651 N N . ARG A 1 83 ? -26.398 -2.148 42.490 1.00 84.12 83 ARG A N 1
ATOM 652 C CA . ARG A 1 83 ? -26.522 -3.088 43.617 1.00 84.12 83 ARG A CA 1
ATOM 653 C C . ARG A 1 83 ? -26.379 -2.366 44.955 1.00 84.12 83 ARG A C 1
ATOM 655 O O . ARG A 1 83 ? -27.135 -2.645 45.874 1.00 84.12 83 ARG A O 1
ATOM 662 N N . THR A 1 84 ? -25.451 -1.412 45.045 1.00 84.00 84 THR A N 1
ATOM 663 C CA . THR A 1 84 ? -25.197 -0.622 46.260 1.00 84.00 84 THR A CA 1
ATOM 664 C C . THR A 1 84 ? -26.400 0.237 46.656 1.00 84.00 84 THR A C 1
ATOM 666 O O . THR A 1 84 ? -26.704 0.345 47.841 1.00 84.00 84 THR A O 1
ATOM 669 N N . MET A 1 85 ? -27.113 0.826 45.689 1.00 83.75 85 MET A N 1
ATOM 670 C CA . MET A 1 85 ? -28.318 1.626 45.956 1.00 83.75 85 MET A CA 1
ATOM 671 C C . MET A 1 85 ? -29.514 0.799 46.451 1.00 83.75 85 MET A C 1
ATOM 673 O O . MET A 1 85 ? -30.382 1.353 47.121 1.00 83.75 85 MET A O 1
ATOM 677 N N . ASP A 1 86 ? -29.575 -0.498 46.136 1.00 83.62 86 ASP A N 1
ATOM 678 C CA . ASP A 1 86 ? -30.672 -1.387 46.554 1.00 83.62 86 ASP A CA 1
ATOM 679 C C . ASP A 1 86 ? -30.446 -2.011 47.950 1.00 83.62 86 ASP A C 1
ATOM 681 O O . ASP A 1 86 ? -31.305 -2.722 48.476 1.00 83.62 86 ASP A O 1
ATOM 685 N N . ILE A 1 87 ? -29.304 -1.724 48.589 1.00 83.19 87 ILE A N 1
ATOM 686 C CA . ILE A 1 87 ? -28.992 -2.191 49.944 1.00 83.19 87 ILE A CA 1
ATOM 687 C C . ILE A 1 87 ? -29.882 -1.466 50.962 1.00 83.19 87 ILE A C 1
ATOM 689 O O . ILE A 1 87 ? -29.813 -0.248 51.124 1.00 83.19 87 ILE A O 1
ATOM 693 N N . LYS A 1 88 ? -30.703 -2.233 51.690 1.00 76.88 88 LYS A N 1
ATOM 694 C CA . LYS A 1 88 ? -31.644 -1.713 52.702 1.00 76.88 88 LYS A CA 1
ATOM 695 C C . LYS A 1 88 ? -31.103 -1.787 54.129 1.00 76.88 88 LYS A C 1
ATOM 697 O O . LYS A 1 88 ? -31.566 -1.027 54.978 1.00 76.88 88 LYS A O 1
ATOM 702 N N . GLU A 1 89 ? -30.130 -2.663 54.391 1.00 76.94 89 GLU A N 1
ATOM 703 C CA . GLU A 1 89 ? -29.477 -2.785 55.697 1.00 76.94 89 GLU A CA 1
ATOM 704 C C . GLU A 1 89 ? -28.079 -2.131 55.720 1.00 76.94 89 GLU A C 1
ATOM 706 O O . GLU A 1 89 ? -27.216 -2.473 54.909 1.00 76.94 89 GLU A O 1
ATOM 711 N N . PRO A 1 90 ? -27.793 -1.229 56.682 1.00 67.19 90 PRO A N 1
ATOM 712 C CA . PRO A 1 90 ? -26.506 -0.533 56.767 1.00 67.19 90 PRO A CA 1
ATOM 713 C C . PRO A 1 90 ? -25.294 -1.462 56.959 1.00 67.19 90 PRO A C 1
ATOM 715 O O . PRO A 1 90 ? -24.183 -1.124 56.548 1.00 67.19 90 PRO A O 1
ATOM 718 N N . GLU A 1 91 ? -25.485 -2.633 57.577 1.00 67.50 91 GLU A N 1
ATOM 719 C CA . GLU A 1 91 ? -24.414 -3.612 57.811 1.00 67.50 91 GLU A CA 1
ATOM 720 C C . GLU A 1 91 ? -23.943 -4.274 56.502 1.00 67.50 91 GLU A C 1
ATOM 722 O O . GLU A 1 91 ? -22.747 -4.518 56.323 1.00 67.50 91 GLU A O 1
ATOM 727 N N . GLU A 1 92 ? -24.845 -4.478 55.537 1.00 64.56 92 GLU A N 1
ATOM 728 C CA . GLU A 1 92 ? -24.525 -5.028 54.212 1.00 64.56 92 GLU A CA 1
ATOM 729 C C . GLU A 1 92 ? -23.763 -4.027 53.329 1.00 64.56 92 GLU A C 1
ATOM 731 O O . GLU A 1 92 ? -22.865 -4.421 52.580 1.00 64.56 92 GLU A O 1
ATOM 736 N N . PHE A 1 93 ? -24.025 -2.725 53.485 1.00 64.25 93 PHE A N 1
ATOM 737 C CA . PHE A 1 93 ? -23.317 -1.656 52.767 1.00 64.25 93 PHE A CA 1
ATOM 738 C C . PHE A 1 93 ? -21.811 -1.668 53.074 1.00 64.25 93 PHE A C 1
ATOM 740 O O . PHE A 1 93 ? -20.970 -1.578 52.177 1.00 64.25 93 PHE A O 1
ATOM 747 N N . THR A 1 94 ? -21.455 -1.865 54.348 1.00 62.44 94 THR A N 1
ATOM 748 C CA . THR A 1 94 ? -20.048 -1.930 54.781 1.00 62.44 94 THR A CA 1
ATOM 749 C C . THR A 1 94 ? -19.319 -3.192 54.306 1.00 62.44 94 THR A C 1
ATOM 751 O O . THR A 1 94 ? -18.098 -3.165 54.155 1.00 62.44 94 THR A O 1
ATOM 754 N N . LYS A 1 95 ? -20.041 -4.285 54.007 1.00 61.91 95 LYS A N 1
ATOM 755 C CA . LYS A 1 95 ? -19.478 -5.495 53.379 1.00 61.91 95 LYS A CA 1
ATOM 756 C C . LYS A 1 95 ? -19.280 -5.335 51.870 1.00 61.91 95 LYS A C 1
ATOM 758 O O . LYS A 1 95 ? -18.253 -5.784 51.366 1.00 61.91 95 LYS A O 1
ATOM 763 N N . GLY A 1 96 ? -20.204 -4.676 51.165 1.00 56.88 96 GLY A N 1
ATOM 764 C CA . GLY A 1 96 ? -20.099 -4.418 49.720 1.00 56.88 96 GLY A CA 1
ATOM 765 C C . GLY A 1 96 ? -18.883 -3.563 49.336 1.00 56.88 96 GLY A C 1
ATOM 766 O O . GLY A 1 96 ? -18.234 -3.822 48.325 1.00 56.88 96 GLY A O 1
ATOM 767 N N . HIS A 1 97 ? -18.502 -2.616 50.198 1.00 52.06 97 HIS A N 1
ATOM 768 C CA . HIS A 1 97 ? -17.326 -1.756 50.015 1.00 52.06 97 HIS A CA 1
ATOM 769 C C . HIS A 1 97 ? -15.983 -2.518 50.033 1.00 52.06 97 HIS A C 1
ATOM 771 O O . HIS A 1 97 ? -15.006 -2.073 49.438 1.00 52.06 97 HIS A O 1
ATOM 777 N N . ASN A 1 98 ? -15.914 -3.681 50.689 1.00 52.69 98 ASN A N 1
ATOM 778 C CA . ASN A 1 98 ? -14.663 -4.435 50.850 1.00 52.69 98 ASN A CA 1
ATOM 779 C C . ASN A 1 98 ? -14.404 -5.441 49.710 1.00 52.69 98 ASN A C 1
ATOM 781 O O . ASN A 1 98 ? -13.339 -6.054 49.679 1.00 52.69 98 ASN A O 1
ATOM 785 N N . GLY A 1 99 ? -15.371 -5.633 48.799 1.00 51.38 99 GLY A N 1
ATOM 786 C CA . GLY A 1 99 ? -15.290 -6.587 47.683 1.00 51.38 99 GLY A CA 1
ATOM 787 C C . GLY A 1 99 ? -14.855 -5.983 46.343 1.00 51.38 99 GLY A C 1
ATOM 788 O O . GLY A 1 99 ? -14.287 -6.692 45.519 1.00 51.38 99 GLY A O 1
ATOM 789 N N . CYS A 1 100 ? -15.066 -4.681 46.132 1.00 51.28 100 CYS A N 1
ATOM 790 C CA . CYS A 1 100 ? -14.664 -3.978 44.913 1.00 51.28 100 CYS A CA 1
ATOM 791 C C . CYS A 1 100 ? -13.533 -3.000 45.231 1.00 51.28 100 CYS A C 1
ATOM 793 O O . CYS A 1 100 ? -13.761 -1.859 45.630 1.00 51.28 100 CYS A O 1
ATOM 795 N N . SER A 1 101 ? -12.288 -3.443 45.057 1.00 53.66 101 SER A N 1
ATOM 796 C CA . SER A 1 101 ? -11.159 -2.518 45.072 1.00 53.66 101 SER A CA 1
ATOM 797 C C . SER A 1 101 ? -11.247 -1.644 43.819 1.00 53.66 101 SER A C 1
ATOM 799 O O . SER A 1 101 ? -10.950 -2.101 42.717 1.00 53.66 101 SER A O 1
ATOM 801 N N . PHE A 1 102 ? -11.640 -0.377 43.984 1.00 52.50 102 PHE A N 1
ATOM 802 C CA . PHE A 1 102 ? -11.675 0.648 42.926 1.00 52.50 102 PHE A CA 1
ATOM 803 C C . PHE A 1 102 ? -10.352 0.773 42.136 1.00 52.50 102 PHE A C 1
ATOM 805 O O . PHE A 1 102 ? -10.330 1.351 41.052 1.00 52.50 102 PHE A O 1
ATOM 812 N N . SER A 1 103 ? -9.259 0.209 42.661 1.00 49.88 103 SER A N 1
ATOM 813 C CA . SER A 1 103 ? -7.939 0.139 42.032 1.00 49.88 103 SER A CA 1
ATOM 814 C C . SER A 1 103 ? -7.938 -0.551 40.661 1.00 49.88 103 SER A C 1
ATOM 816 O O . SER A 1 103 ? -7.193 -0.121 39.788 1.00 49.88 103 SER A O 1
ATOM 818 N N . SER A 1 104 ? -8.770 -1.576 40.431 1.00 47.84 104 SER A N 1
ATOM 819 C CA . SER A 1 104 ? -8.741 -2.347 39.172 1.00 47.84 104 SER A CA 1
ATOM 820 C C . SER A 1 104 ? -9.401 -1.632 37.983 1.00 47.84 104 SER A C 1
ATOM 822 O O . SER A 1 104 ? -9.131 -1.974 36.838 1.00 47.84 104 SER A O 1
ATOM 824 N N . ILE A 1 105 ? -10.231 -0.614 38.237 1.00 49.75 105 ILE A N 1
ATOM 825 C CA . ILE A 1 105 ? -11.040 0.077 37.213 1.00 49.75 105 ILE A CA 1
ATOM 826 C C . ILE A 1 105 ? -10.236 1.161 36.465 1.00 49.75 105 ILE A C 1
ATOM 828 O O . ILE A 1 105 ? -10.579 1.516 35.339 1.00 49.75 105 ILE A O 1
ATOM 832 N N . ILE A 1 106 ? -9.146 1.675 37.053 1.00 50.38 106 ILE A N 1
ATOM 833 C CA . ILE A 1 106 ? -8.384 2.834 36.535 1.00 50.38 106 ILE A CA 1
ATOM 834 C C . ILE A 1 106 ? -7.061 2.440 35.838 1.00 50.38 106 ILE A C 1
ATOM 836 O O . ILE A 1 106 ? -6.462 3.261 35.142 1.00 50.38 106 ILE A O 1
ATOM 840 N N . GLU A 1 107 ? -6.591 1.195 35.966 1.00 47.19 107 GLU A N 1
ATOM 841 C CA . GLU A 1 107 ? -5.231 0.799 35.547 1.00 47.19 107 GLU A CA 1
ATOM 842 C C . GLU A 1 107 ? -5.007 0.608 34.031 1.00 47.19 107 GLU A C 1
ATOM 844 O O . GLU A 1 107 ? -3.868 0.446 33.596 1.00 47.19 107 GLU A O 1
ATOM 849 N N . THR A 1 108 ? -6.021 0.749 33.174 1.00 44.94 108 THR A N 1
ATOM 850 C CA . THR A 1 108 ? -5.882 0.600 31.705 1.00 44.94 108 THR A CA 1
ATOM 851 C C . THR A 1 108 ? -5.178 1.765 30.987 1.00 44.94 108 THR A C 1
ATOM 853 O O . THR A 1 108 ? -5.279 1.895 29.768 1.00 44.94 108 THR A O 1
ATOM 856 N N . LYS A 1 109 ? -4.423 2.613 31.703 1.00 41.28 109 LYS A N 1
ATOM 857 C CA . LYS A 1 109 ? -3.602 3.696 31.118 1.00 41.28 109 LYS A CA 1
ATOM 858 C C . LYS A 1 109 ? -2.088 3.568 31.301 1.00 41.28 109 LYS A C 1
ATOM 860 O O . LYS A 1 109 ? -1.381 4.512 30.956 1.00 41.28 109 LYS A O 1
ATOM 865 N N . SER A 1 110 ? -1.565 2.450 31.801 1.00 36.56 110 SER A N 1
ATOM 866 C CA . SER A 1 110 ? -0.118 2.326 32.019 1.00 36.56 110 SER A CA 1
ATOM 867 C C . SER A 1 110 ? 0.469 1.005 31.524 1.00 36.56 110 SER A C 1
ATOM 869 O O . SER A 1 110 ? 1.010 0.238 32.318 1.00 36.56 110 SER A O 1
ATOM 871 N N . GLN A 1 111 ? 0.426 0.765 30.211 1.00 35.66 111 GLN A N 1
ATOM 872 C CA . GLN A 1 111 ? 1.446 -0.050 29.547 1.00 35.66 111 GLN A CA 1
ATOM 873 C C . GLN A 1 111 ? 1.643 0.361 28.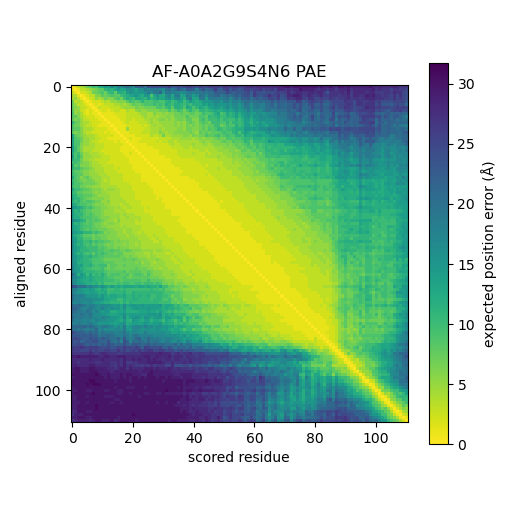091 1.00 35.66 111 GLN A C 1
ATOM 875 O O . GLN A 1 111 ? 0.625 0.646 27.423 1.00 35.66 111 GLN A O 1
#
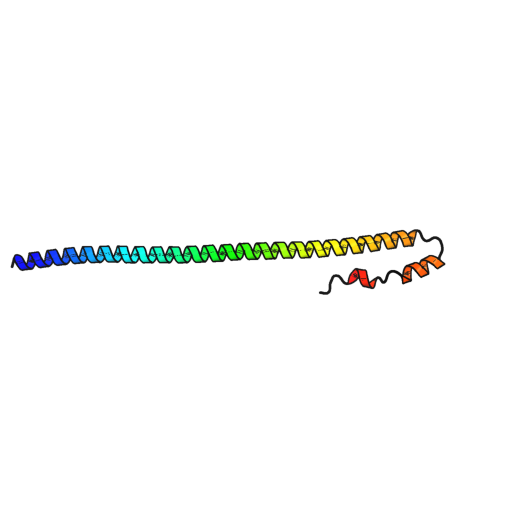
Foldseek 3Di:
DVVVVVVVVVVVVVVVVVVVVVVVVVVVVVVVVVVVVVVVVVVVVVVVVVVVVVVVVVVVVVVVVLVVLLVVLVVVVVVLVVVLVPDPDPVVNVVSVVPDDPVVNPPSPDD

InterPro domains:
  IPR050617 E3 ubiquitin-protein ligases and FN3/SPRY domain-containing proteins [PTHR24099] (15-97)

Secondary structure (DSSP, 8-state):
-HHHHHHHHHHHHHHHHHHHHHHHHHHHHHHHHHHHHHHHHHHHHHHHHHHHHHHHHHHHHHHHHHHHHHHHHHHHHHHHHHHHHT--SHHHHHHHTTT--THHHH-TT--

Organism: Aquarana catesbeiana (NCBI:txid8400)

Solvent-accessible surface area (backbone atoms only — not comparable to full-atom values): 6365 Å² total; per-residue (Å²): 112,73,71,60,56,54,50,53,55,52,51,53,54,51,50,53,52,52,51,54,52,47,53,52,52,56,50,52,53,52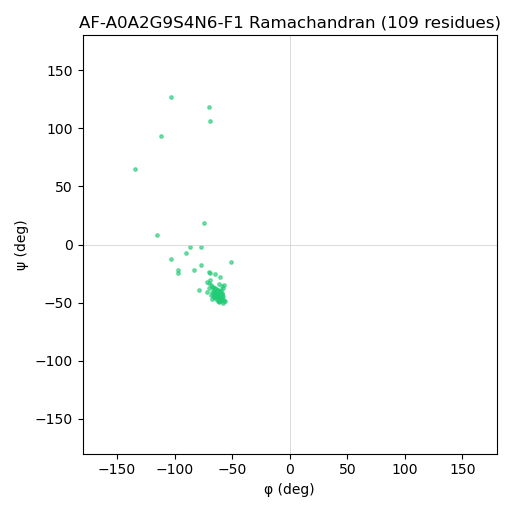,50,54,51,52,50,52,54,50,51,53,50,51,50,52,52,52,51,52,52,54,52,51,50,51,51,52,51,50,52,52,51,52,53,49,52,52,52,50,54,54,48,50,47,49,51,54,52,50,51,50,52,54,55,60,71,69,57,86,51,76,73,58,52,65,54,58,61,76,73,60,68,73,70,75,72,67,59,92,79,76,131